Protein AF-A0A2M8PJT8-F1 (afdb_monomer)

Solvent-accessible surface area (backbone atoms only — not comparable to full-atom values): 7800 Å² total; per-residue (Å²): 73,60,46,58,19,63,78,42,94,44,72,67,53,24,50,55,41,19,53,52,41,42,57,39,48,47,92,64,74,40,77,89,64,50,76,51,51,59,23,56,61,50,94,52,99,53,49,52,83,66,50,57,56,49,77,36,68,40,54,34,85,89,43,77,42,36,51,64,76,63,52,71,67,43,43,35,55,43,101,82,77,41,80,42,68,38,83,74,83,89,86,82,90,80,94,73,68,74,44,75,50,70,58,89,56,87,97,52,76,68,47,49,28,35,80,71,37,82,74,94,78,80,83,82,131

Radius of gyration: 17.71 Å; Cα contacts (8 Å, |Δi|>4): 163; chains: 1; bounding box: 48×29×44 Å

Foldseek 3Di:
DQQQLPPDDDPVSSVVVVVVVVVCPPPPVDDQDPQQCVPRSHPDPGAHDWDFPQQFWFQFPVGTDGNVPDDQQTWGADPVRDTDGRHDDDDDDDDADWDWADDPDPPDDIGITGPRHDDDDDDDD

pLDDT: mean 88.13, std 8.88, range [58.88, 97.88]

Nearest PDB structures (foldseek):
  6own-assembly3_C  TM=8.688E-01  e=7.045E-03  Mycolicibacterium smegmatis
  6own-assembly2_B  TM=8.582E-01  e=1.724E-02  Mycolicibacterium smegmatis
  6riy-assembly1_A  TM=8.632E-01  e=2.088E-02  Mycobacterium intracellulare subsp. chimaera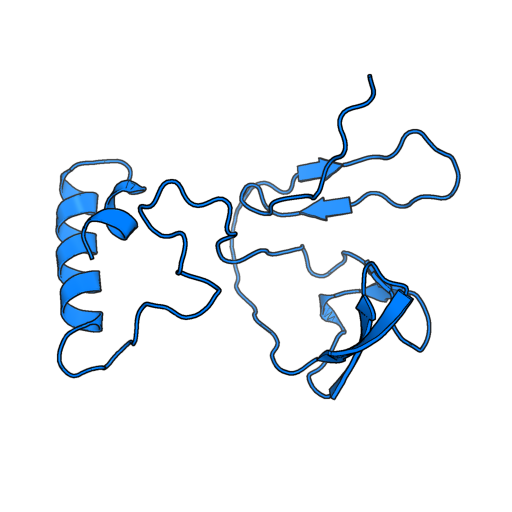
  6rix-assembly2_B  TM=8.623E-01  e=3.265E-02  Mycobacterium intracellulare subsp. chimaera
  6rix-assembly1_A  TM=8.711E-01  e=4.495E-02  Mycobacterium intracellulare subsp. chimaera

Mean predicted aligned error: 7.33 Å

Structure (mmCIF, N/CA/C/O backbone):
data_AF-A0A2M8PJT8-F1
#
_entry.id   AF-A0A2M8PJT8-F1
#
loop_
_atom_site.group_PDB
_atom_site.id
_atom_site.type_symbol
_atom_site.label_atom_id
_atom_site.label_alt_id
_atom_site.label_comp_id
_atom_site.label_asym_id
_atom_site.label_entity_id
_atom_site.label_seq_id
_atom_site.pdbx_PDB_ins_code
_atom_site.Cartn_x
_atom_site.Cartn_y
_atom_site.Cartn_z
_atom_site.occupancy
_atom_site.B_iso_or_equiv
_atom_site.auth_seq_id
_atom_site.auth_comp_id
_atom_site.auth_asym_id
_atom_site.auth_atom_id
_atom_site.pdbx_PDB_model_num
ATOM 1 N N . ALA A 1 1 ? -12.860 -10.237 15.726 1.00 83.19 1 ALA A N 1
ATOM 2 C CA . ALA A 1 1 ? -13.772 -9.108 16.009 1.00 83.19 1 ALA A CA 1
ATOM 3 C C . ALA A 1 1 ? -13.150 -8.110 16.989 1.00 83.19 1 ALA A C 1
ATOM 5 O O . ALA A 1 1 ? -12.760 -7.043 16.544 1.00 83.19 1 ALA A O 1
ATOM 6 N N . ARG A 1 2 ? -12.970 -8.464 18.274 1.00 87.81 2 ARG A N 1
ATOM 7 C CA . ARG A 1 2 ? -12.457 -7.538 19.308 1.00 87.81 2 ARG A CA 1
ATOM 8 C C . ARG A 1 2 ? -11.097 -6.906 18.978 1.00 87.81 2 ARG A C 1
ATOM 10 O O . ARG A 1 2 ? -11.000 -5.692 19.003 1.00 87.81 2 ARG A O 1
ATOM 17 N N . GLY A 1 3 ? -10.106 -7.706 18.572 1.00 85.81 3 GLY A N 1
ATOM 18 C CA . GLY A 1 3 ? -8.757 -7.198 18.277 1.00 85.81 3 GLY A CA 1
ATOM 19 C C . GLY A 1 3 ? -8.687 -6.161 17.147 1.00 85.81 3 GLY A C 1
ATOM 20 O O . GLY A 1 3 ? -7.872 -5.253 17.203 1.00 85.81 3 GLY A O 1
ATOM 21 N N . ILE A 1 4 ? -9.576 -6.235 16.147 1.00 83.50 4 ILE A N 1
ATOM 22 C CA . ILE A 1 4 ? -9.646 -5.210 15.087 1.00 83.50 4 ILE A CA 1
ATOM 23 C C . ILE A 1 4 ? -10.246 -3.913 15.638 1.00 83.50 4 ILE A C 1
ATOM 25 O O . ILE A 1 4 ? -9.791 -2.826 15.304 1.00 83.50 4 ILE A O 1
ATOM 29 N N . ALA A 1 5 ? -11.246 -4.023 16.512 1.00 90.69 5 ALA A N 1
ATOM 30 C CA . ALA A 1 5 ? -11.920 -2.869 17.089 1.00 90.69 5 ALA A CA 1
ATOM 31 C C . ALA A 1 5 ? -11.061 -2.101 18.107 1.00 90.69 5 ALA A C 1
ATOM 33 O O . ALA A 1 5 ? -11.411 -0.979 18.448 1.00 90.69 5 ALA A O 1
ATOM 34 N N . GLU A 1 6 ? -9.949 -2.657 18.600 1.00 88.50 6 GLU A N 1
ATOM 35 C CA . GLU A 1 6 ? -9.086 -2.002 19.600 1.00 88.50 6 GLU A CA 1
ATOM 36 C C . GLU A 1 6 ? -8.460 -0.688 19.115 1.00 88.50 6 GLU A C 1
ATOM 38 O O . GLU A 1 6 ? -8.199 0.194 19.938 1.00 88.50 6 GLU A O 1
ATOM 43 N N . VAL A 1 7 ? -8.289 -0.528 17.797 1.00 85.56 7 VAL A N 1
ATOM 44 C CA . VAL A 1 7 ? -7.773 0.705 17.176 1.00 85.56 7 VAL A CA 1
ATOM 45 C C . VAL A 1 7 ? -8.710 1.905 17.371 1.00 85.56 7 VAL A C 1
ATOM 47 O O . VAL A 1 7 ? -8.291 3.056 17.266 1.00 85.56 7 VAL A O 1
ATOM 50 N N . GLU A 1 8 ? -9.983 1.657 17.685 1.00 90.81 8 GLU A N 1
ATOM 51 C CA . GLU A 1 8 ? -10.987 2.702 17.826 1.00 90.81 8 GLU A CA 1
ATOM 52 C C . GLU A 1 8 ? -10.737 3.598 19.045 1.00 90.81 8 GLU A C 1
ATOM 54 O O . GLU A 1 8 ? -10.324 3.155 20.125 1.00 90.81 8 GLU A O 1
ATOM 59 N N . LYS A 1 9 ? -11.051 4.887 18.873 1.00 91.56 9 LYS A N 1
ATOM 60 C CA . LYS A 1 9 ? -10.640 5.971 19.783 1.00 91.56 9 LYS A CA 1
ATOM 61 C C . LYS A 1 9 ? -11.190 5.846 21.206 1.00 91.56 9 LYS A C 1
ATOM 63 O O . LYS A 1 9 ? -10.546 6.292 22.148 1.00 91.56 9 LYS A O 1
ATOM 68 N N . ASN A 1 10 ? -12.395 5.302 21.376 1.00 95.62 10 ASN A N 1
ATOM 69 C CA . ASN A 1 10 ? -13.070 5.236 22.675 1.00 95.62 10 ASN A CA 1
ATOM 70 C C . ASN A 1 10 ? -13.848 3.925 22.855 1.00 95.62 10 ASN A C 1
ATOM 72 O O . ASN A 1 10 ? -14.125 3.212 21.893 1.00 95.62 10 ASN A O 1
ATOM 76 N N . GLN A 1 11 ? -14.231 3.614 24.098 1.00 94.56 11 GLN A N 1
ATOM 77 C CA . GLN A 1 11 ? -14.913 2.357 24.435 1.00 94.56 11 GLN A CA 1
ATOM 78 C C . GLN A 1 11 ? -16.247 2.162 23.698 1.00 94.56 11 GLN A C 1
ATOM 80 O O . GLN A 1 11 ? -16.578 1.033 23.340 1.00 94.56 11 GLN A O 1
ATOM 85 N N . LYS A 1 12 ? -16.992 3.245 23.435 1.00 96.50 12 LYS A N 1
ATOM 86 C CA . LYS A 1 12 ? -18.257 3.180 22.692 1.00 96.50 12 LYS A CA 1
ATOM 87 C C . LYS A 1 12 ? -18.022 2.678 21.265 1.00 96.50 12 LYS A C 1
ATOM 89 O O . LYS A 1 12 ? -18.657 1.710 20.859 1.00 96.50 12 LYS A O 1
ATOM 94 N N . LEU A 1 13 ? -17.067 3.278 20.554 1.00 95.81 13 LEU A N 1
ATOM 95 C CA . LEU A 1 13 ? -16.684 2.869 19.200 1.00 95.81 13 LEU A CA 1
ATOM 96 C C . LEU A 1 13 ? -16.090 1.459 19.185 1.00 95.81 13 LEU A C 1
ATOM 98 O O . LEU A 1 13 ? -16.448 0.658 18.329 1.00 95.81 13 LEU A O 1
ATOM 102 N N . ARG A 1 14 ? -15.252 1.112 20.170 1.00 95.06 14 ARG A N 1
ATOM 103 C CA . ARG A 1 14 ? -14.704 -0.248 20.310 1.00 95.06 14 ARG A CA 1
ATOM 104 C C . ARG A 1 14 ? -15.809 -1.296 20.436 1.00 95.06 14 ARG A C 1
ATOM 106 O O . ARG A 1 14 ? -15.707 -2.361 19.828 1.00 95.06 14 ARG A O 1
ATOM 113 N N . LYS A 1 15 ? -16.864 -1.011 21.207 1.00 96.06 15 LYS A N 1
ATOM 114 C CA . LYS A 1 15 ? -18.025 -1.901 21.349 1.00 96.06 15 LYS A CA 1
ATOM 115 C C . LYS A 1 15 ? -18.816 -1.995 20.042 1.00 96.06 15 LYS A C 1
ATOM 117 O O . LYS A 1 15 ? -19.013 -3.101 19.547 1.00 96.06 15 LYS A O 1
ATOM 122 N N . GLU A 1 16 ? -19.183 -0.854 19.463 1.00 96.81 16 GLU A N 1
ATOM 123 C CA . GLU A 1 16 ? -19.929 -0.768 18.200 1.00 96.81 16 GLU A CA 1
ATOM 124 C C . GLU A 1 16 ? -19.229 -1.535 17.069 1.00 96.81 16 GLU A C 1
ATOM 126 O O . GLU A 1 16 ? -19.821 -2.397 16.417 1.00 96.81 16 GLU A O 1
ATOM 131 N N . TRP A 1 17 ? -17.938 -1.281 16.865 1.00 95.56 17 TRP A N 1
ATOM 132 C CA . TRP A 1 17 ? -17.169 -1.949 15.823 1.00 95.56 17 TRP A CA 1
ATOM 133 C C . TRP A 1 17 ? -16.898 -3.415 16.142 1.00 95.56 17 TRP A C 1
ATOM 135 O O . TRP A 1 17 ? -16.909 -4.236 15.228 1.00 95.56 17 TRP A O 1
ATOM 145 N N . SER A 1 18 ? -16.737 -3.796 17.414 1.00 94.62 18 SER A N 1
ATOM 146 C CA . SER A 1 18 ? -16.650 -5.216 17.787 1.00 94.62 18 SER A CA 1
ATOM 147 C C . SER A 1 18 ? -17.906 -5.988 17.385 1.00 94.62 18 SER A C 1
ATOM 149 O O . SER A 1 18 ? -17.783 -7.099 16.869 1.00 94.62 18 SER A O 1
ATOM 151 N N . GLU A 1 19 ? -19.092 -5.416 17.601 1.00 96.12 19 GLU A N 1
ATOM 152 C CA . GLU A 1 19 ? -20.378 -6.014 17.223 1.00 96.12 19 GLU A CA 1
ATOM 153 C C . GLU A 1 19 ? -20.519 -6.106 15.699 1.00 96.12 19 GLU A C 1
ATOM 155 O O . GLU A 1 19 ? -20.833 -7.174 15.175 1.00 96.12 19 GLU A O 1
ATOM 160 N N . ARG A 1 20 ? -20.174 -5.043 14.962 1.00 95.00 20 ARG A N 1
ATOM 161 C CA . ARG A 1 20 ? -20.182 -5.057 13.487 1.00 95.00 20 ARG A CA 1
ATOM 162 C C . ARG A 1 20 ? -19.199 -6.059 12.894 1.00 95.00 20 ARG A C 1
ATOM 164 O O . ARG A 1 20 ? -19.549 -6.802 11.981 1.00 95.00 20 ARG A O 1
ATOM 171 N N . PHE A 1 21 ? -17.976 -6.117 13.420 1.00 91.19 21 PHE A N 1
ATOM 172 C CA . PHE A 1 21 ? -17.010 -7.118 12.986 1.00 91.19 21 PHE A CA 1
ATOM 173 C C . PHE A 1 21 ? -17.485 -8.522 13.336 1.00 91.19 21 PHE A C 1
ATOM 175 O O . PHE A 1 21 ? -17.275 -9.417 12.536 1.00 91.19 21 PHE A O 1
ATOM 182 N N . ARG A 1 22 ? -18.128 -8.740 14.491 1.00 91.75 22 ARG A N 1
ATOM 183 C CA . ARG A 1 22 ? -18.724 -10.041 14.835 1.00 91.75 22 ARG A CA 1
ATOM 184 C C . ARG A 1 22 ? -19.770 -10.444 13.795 1.00 91.75 22 ARG A C 1
ATOM 186 O O . ARG A 1 22 ? -19.654 -11.539 13.263 1.00 91.75 22 ARG A O 1
ATOM 193 N N . TRP A 1 23 ? -20.680 -9.533 13.455 1.00 93.94 23 TRP A N 1
ATOM 194 C CA . TRP A 1 23 ? -21.718 -9.750 12.447 1.00 93.94 23 TRP A CA 1
ATOM 195 C C . TRP A 1 23 ? -21.148 -10.092 11.060 1.00 93.94 23 TRP A C 1
ATOM 197 O O . TRP A 1 23 ? -21.685 -10.958 10.373 1.00 93.94 23 TRP A O 1
ATOM 207 N N . LEU A 1 24 ? -20.031 -9.466 10.664 1.00 90.69 24 LEU A N 1
ATOM 208 C CA . LEU A 1 24 ? -19.316 -9.804 9.424 1.00 90.69 24 LEU A CA 1
ATOM 209 C C . LEU A 1 24 ? -18.741 -11.229 9.431 1.00 90.69 24 LEU A C 1
ATOM 211 O O . LEU A 1 24 ? -18.611 -11.835 8.374 1.00 90.69 24 LEU A O 1
ATOM 215 N N . LEU A 1 25 ? -18.364 -11.759 10.596 1.00 88.25 25 LEU A N 1
ATOM 216 C CA . LEU A 1 25 ? -17.856 -13.131 10.718 1.00 88.25 25 LEU A CA 1
ATOM 217 C C . LEU A 1 25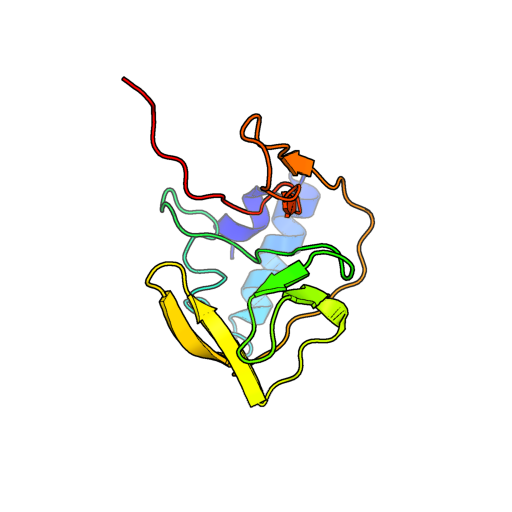 ? -18.974 -14.172 10.721 1.00 88.25 25 LEU A C 1
ATOM 219 O O . LEU A 1 25 ? -18.732 -15.331 10.386 1.00 88.25 25 LEU A O 1
ATOM 223 N N . ASP A 1 26 ? -20.178 -13.770 11.119 1.00 91.19 26 ASP A N 1
ATOM 224 C CA . ASP A 1 26 ? -21.326 -14.661 11.170 1.00 91.19 26 ASP A CA 1
ATOM 225 C C . ASP A 1 26 ? -21.759 -15.044 9.745 1.00 91.19 26 ASP A C 1
ATOM 227 O O . ASP A 1 26 ? -21.732 -14.229 8.818 1.00 91.19 26 ASP A O 1
ATOM 231 N N . ASP A 1 27 ? -22.158 -16.301 9.557 1.00 89.44 27 ASP A N 1
ATOM 232 C CA . ASP A 1 27 ? -22.531 -16.899 8.263 1.00 89.44 27 ASP A CA 1
ATOM 233 C C . ASP A 1 27 ? -21.460 -16.788 7.165 1.00 89.44 27 ASP A C 1
ATOM 235 O O . ASP A 1 27 ? -21.782 -16.767 5.979 1.00 89.44 27 ASP A O 1
ATOM 239 N N . PHE A 1 28 ? -20.179 -16.690 7.541 1.00 83.44 28 PHE A N 1
ATOM 240 C CA . PHE A 1 28 ? -19.056 -16.583 6.600 1.00 83.44 28 PHE A CA 1
ATOM 241 C C . PHE A 1 28 ? -19.179 -15.421 5.596 1.00 83.44 28 PHE A C 1
ATOM 243 O O . PHE A 1 28 ? -18.571 -15.464 4.526 1.00 83.44 28 PHE A O 1
ATOM 250 N N . LYS A 1 29 ? -19.902 -14.343 5.946 1.00 83.19 29 LYS A N 1
ATOM 251 C CA . LYS A 1 29 ? -19.990 -13.120 5.116 1.00 83.19 29 LYS A CA 1
ATOM 252 C C . LYS A 1 29 ? -18.606 -12.519 4.853 1.00 83.19 29 LYS A C 1
ATOM 254 O O . LYS A 1 29 ? -18.381 -11.865 3.838 1.00 83.19 29 LYS A O 1
ATOM 259 N N . PHE A 1 30 ? -17.676 -12.760 5.772 1.00 81.94 30 PHE A N 1
ATOM 260 C CA . PHE A 1 30 ? -16.274 -12.418 5.658 1.00 81.94 30 PHE A CA 1
ATOM 261 C C . PHE A 1 30 ? -15.401 -13.490 6.321 1.00 81.94 30 PHE A C 1
ATOM 263 O O . PHE A 1 30 ? -15.657 -13.894 7.455 1.00 81.94 30 PHE A O 1
ATOM 270 N N . VAL A 1 31 ? -14.329 -13.914 5.643 1.00 79.44 31 VAL A N 1
ATOM 271 C CA . VAL A 1 31 ? -13.344 -14.855 6.198 1.00 79.44 31 VAL A CA 1
ATOM 272 C C . VAL A 1 31 ? -12.100 -14.082 6.656 1.00 79.44 31 VAL A C 1
ATOM 274 O O . VAL A 1 31 ? -11.290 -13.655 5.825 1.00 79.44 31 VAL A O 1
ATOM 277 N N . PRO A 1 32 ? -11.911 -13.884 7.972 1.00 69.69 32 PRO A N 1
ATOM 278 C CA . PRO A 1 32 ? -10.723 -13.247 8.510 1.00 69.69 32 PRO A CA 1
ATOM 279 C C . PRO A 1 32 ? -9.560 -14.237 8.398 1.00 69.69 32 PRO A C 1
ATOM 281 O O . PRO A 1 32 ? -9.685 -15.399 8.771 1.00 69.69 32 PRO A O 1
ATOM 284 N N . GLY A 1 33 ? -8.421 -13.795 7.867 1.00 64.12 33 GLY A N 1
ATOM 285 C CA . GLY A 1 33 ? -7.250 -14.666 7.695 1.00 64.12 33 GLY A CA 1
ATOM 286 C C . GLY A 1 33 ? -6.508 -14.478 6.377 1.00 64.12 33 GLY A C 1
ATOM 287 O O . GLY A 1 33 ? -5.376 -14.938 6.246 1.00 64.12 33 GLY A O 1
ATOM 288 N N . GLY A 1 34 ? -7.086 -13.745 5.422 1.00 69.81 34 GLY A N 1
ATOM 289 C CA . GLY A 1 34 ? -6.332 -13.249 4.274 1.00 69.81 34 GLY A CA 1
ATOM 290 C C . GLY A 1 34 ? -5.165 -12.361 4.720 1.00 69.81 34 GLY A C 1
ATOM 291 O O . GLY A 1 34 ? -5.273 -11.662 5.730 1.00 69.81 34 GLY A O 1
ATOM 292 N N . ARG A 1 35 ? -4.075 -12.352 3.933 1.00 68.25 35 ARG A N 1
ATOM 293 C CA . ARG A 1 35 ? -2.808 -11.639 4.222 1.00 68.25 35 ARG A CA 1
ATOM 294 C C . ARG A 1 35 ? -2.972 -10.200 4.724 1.00 68.25 35 ARG A C 1
ATOM 296 O O . ARG A 1 35 ? -2.113 -9.713 5.445 1.00 68.25 35 ARG A O 1
ATOM 303 N N . ILE A 1 36 ? -4.054 -9.542 4.321 1.00 70.25 36 ILE A N 1
ATOM 304 C CA . ILE A 1 36 ? -4.363 -8.142 4.617 1.00 70.25 36 ILE A CA 1
ATOM 305 C C . ILE A 1 36 ? -4.770 -7.926 6.083 1.00 70.25 36 ILE A C 1
ATOM 307 O O . ILE A 1 36 ? -4.439 -6.897 6.660 1.00 70.25 36 ILE A O 1
ATOM 311 N N . LEU A 1 37 ? -5.486 -8.871 6.703 1.00 72.62 37 LEU A N 1
ATOM 312 C CA . LEU A 1 37 ? -5.971 -8.738 8.087 1.00 72.62 37 LEU A CA 1
ATOM 313 C C . LEU A 1 37 ? -5.311 -9.723 9.053 1.00 72.62 37 LEU A C 1
ATOM 315 O O . LEU A 1 37 ? -5.671 -9.751 10.225 1.00 72.62 37 LEU A O 1
ATOM 319 N N . THR A 1 38 ? -4.342 -10.522 8.600 1.00 74.44 38 THR A N 1
ATOM 320 C CA . THR A 1 38 ? -3.669 -11.520 9.447 1.00 74.44 38 THR A CA 1
ATOM 321 C C . THR A 1 38 ? -3.021 -10.896 10.688 1.00 74.44 38 THR A C 1
ATOM 323 O O . THR A 1 38 ? -2.988 -11.534 11.735 1.00 74.44 38 THR A O 1
ATOM 326 N N . ALA A 1 39 ? -2.548 -9.647 10.601 1.00 74.56 39 ALA A N 1
ATOM 327 C CA . ALA A 1 39 ? -1.988 -8.934 11.751 1.00 74.56 39 ALA A CA 1
ATOM 328 C C . ALA A 1 39 ? -3.038 -8.301 12.686 1.00 74.56 39 ALA A C 1
ATOM 330 O O . ALA A 1 39 ? -2.656 -7.819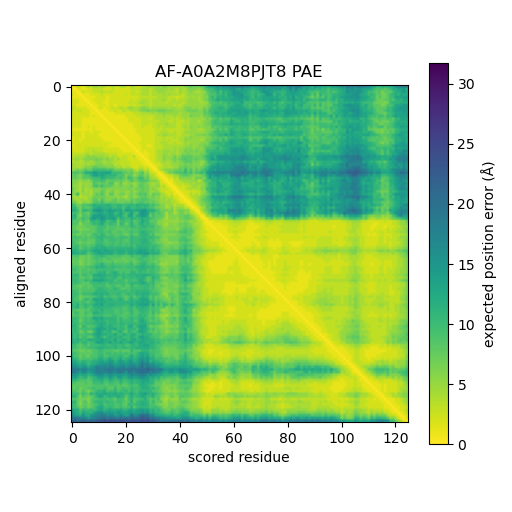 13.750 1.00 74.56 39 ALA A O 1
ATOM 331 N N . ALA A 1 40 ? -4.329 -8.291 12.331 1.00 77.12 40 ALA A N 1
ATOM 332 C CA . ALA A 1 40 ? -5.329 -7.425 12.959 1.00 77.12 40 ALA A CA 1
ATOM 333 C C . ALA A 1 40 ? -5.623 -7.804 14.410 1.00 77.12 40 ALA A C 1
ATOM 335 O O . ALA A 1 40 ? -6.244 -8.829 14.685 1.00 77.12 40 ALA A O 1
ATOM 336 N N . GLY A 1 41 ? -5.165 -6.953 15.333 1.00 72.69 41 GLY A N 1
ATOM 337 C CA . GLY A 1 41 ? -5.224 -7.210 16.773 1.00 72.69 41 GLY A CA 1
ATOM 338 C C . GLY A 1 41 ? -4.206 -8.246 17.257 1.00 72.69 41 GLY A C 1
ATOM 339 O O . GLY A 1 41 ? -4.473 -8.958 18.221 1.00 72.69 41 GLY A O 1
ATOM 340 N N . THR A 1 42 ? -3.068 -8.391 16.570 1.00 75.88 42 THR A N 1
ATOM 341 C CA . THR A 1 42 ? -1.985 -9.312 16.949 1.00 75.88 42 THR A CA 1
ATOM 342 C C . THR A 1 42 ? -0.630 -8.601 16.969 1.00 75.88 42 THR A C 1
ATOM 344 O O . THR A 1 42 ? -0.441 -7.593 16.295 1.00 75.88 42 THR A O 1
ATOM 347 N N . ASN A 1 43 ? 0.352 -9.189 17.657 1.00 75.62 43 ASN A N 1
ATOM 348 C CA . ASN A 1 43 ? 1.737 -8.698 17.681 1.00 75.62 43 ASN A CA 1
ATOM 349 C C . ASN A 1 43 ? 2.575 -9.167 16.470 1.00 75.62 43 ASN A C 1
ATOM 351 O O . ASN A 1 43 ? 3.803 -9.102 16.499 1.00 75.62 43 ASN A O 1
ATOM 355 N N . GLN A 1 44 ? 1.946 -9.692 15.412 1.00 74.12 44 GLN A N 1
ATOM 356 C CA . GLN A 1 44 ? 2.663 -10.174 14.230 1.00 74.12 44 GLN A CA 1
ATOM 357 C C . GLN A 1 44 ? 3.194 -9.010 13.383 1.00 74.12 44 GLN A C 1
ATOM 359 O O . GLN A 1 44 ? 2.507 -8.014 13.151 1.00 74.12 44 GLN A O 1
ATOM 364 N N . SER A 1 45 ? 4.396 -9.167 12.821 1.00 67.81 45 SER A N 1
ATOM 365 C CA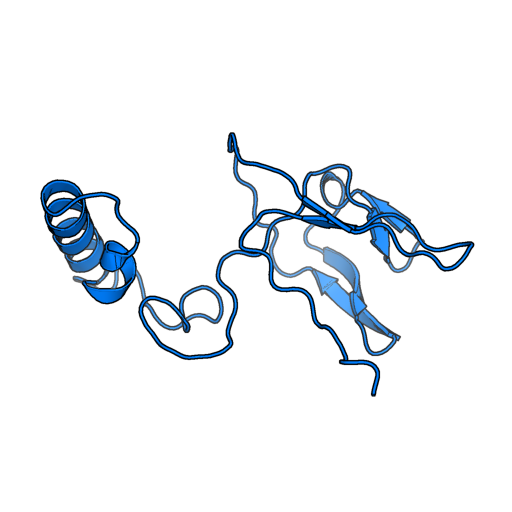 . SER A 1 45 ? 4.989 -8.177 11.911 1.00 67.81 45 SER A CA 1
ATOM 366 C C . SER A 1 45 ? 4.453 -8.311 10.477 1.00 67.81 45 SER A C 1
ATOM 368 O O . SER A 1 45 ? 5.201 -8.487 9.519 1.00 67.81 45 SER A O 1
ATOM 370 N N . LEU A 1 46 ? 3.129 -8.245 10.323 1.00 69.12 46 LEU A N 1
ATOM 371 C CA . LEU A 1 46 ? 2.447 -8.217 9.024 1.00 69.12 46 LEU A CA 1
ATOM 372 C C . LEU A 1 46 ? 1.762 -6.863 8.821 1.00 69.12 46 LEU A C 1
ATOM 374 O O . LEU A 1 46 ? 1.502 -6.138 9.782 1.00 69.12 46 LEU A O 1
ATOM 378 N N . THR A 1 47 ? 1.558 -6.471 7.570 1.00 58.88 47 THR A N 1
ATOM 379 C CA . THR A 1 47 ? 0.948 -5.186 7.212 1.00 58.88 47 THR A CA 1
ATOM 380 C C . THR A 1 47 ? -0.563 -5.288 7.110 1.00 58.88 47 THR A C 1
ATOM 382 O O . THR A 1 47 ? -1.075 -6.304 6.644 1.00 58.88 47 THR A O 1
ATOM 385 N N . TYR A 1 48 ? -1.248 -4.197 7.449 1.00 67.94 48 TYR A N 1
ATOM 386 C CA . TYR A 1 48 ? -2.626 -3.962 7.023 1.00 67.94 48 TYR A CA 1
ATOM 387 C C . TYR A 1 48 ? -2.678 -3.561 5.543 1.00 67.94 48 TYR A C 1
ATOM 389 O O . TYR A 1 48 ? -1.745 -3.829 4.780 1.00 67.94 48 TYR A O 1
ATOM 397 N N . TYR A 1 49 ? -3.771 -2.930 5.116 1.00 70.38 49 TYR A N 1
ATOM 398 C CA . TYR A 1 49 ? -3.832 -2.272 3.816 1.00 70.38 49 TYR A CA 1
ATOM 399 C C . TYR A 1 49 ? -2.675 -1.268 3.673 1.00 70.38 49 TYR A C 1
ATOM 401 O O . TYR A 1 49 ? -2.679 -0.210 4.297 1.00 70.38 49 TYR A O 1
ATOM 409 N N . ASN A 1 50 ? -1.687 -1.607 2.843 1.00 80.31 50 ASN A N 1
ATOM 410 C CA . ASN A 1 50 ? -0.609 -0.702 2.457 1.00 80.31 50 ASN A CA 1
ATOM 411 C C . ASN A 1 50 ? -1.079 0.115 1.259 1.00 80.31 50 ASN A C 1
ATOM 413 O O . ASN A 1 50 ? -1.351 -0.453 0.199 1.00 80.31 50 ASN A O 1
ATOM 417 N N . CYS A 1 51 ? -1.154 1.433 1.409 1.00 89.00 51 CYS A N 1
ATOM 418 C CA . CYS A 1 51 ? -1.574 2.322 0.335 1.00 89.00 51 CYS A CA 1
ATOM 419 C C . CYS A 1 51 ? -0.456 3.307 -0.030 1.00 89.00 51 CYS A C 1
ATOM 421 O O . CYS A 1 51 ? 0.427 3.612 0.776 1.00 89.00 51 CYS A O 1
ATOM 423 N N . MET A 1 52 ? -0.498 3.776 -1.270 1.00 93.75 52 MET A N 1
ATOM 424 C CA . MET A 1 52 ? 0.320 4.859 -1.813 1.00 93.75 52 MET A CA 1
ATOM 425 C C . MET A 1 52 ? -0.635 5.861 -2.474 1.00 93.75 52 MET A C 1
ATOM 427 O O . MET A 1 52 ? -1.711 5.441 -2.915 1.00 93.75 52 MET A O 1
ATOM 431 N N . PRO A 1 53 ? -0.296 7.158 -2.530 1.00 94.88 53 PRO A N 1
ATOM 432 C CA . PRO A 1 53 ? -1.098 8.106 -3.287 1.00 94.88 53 PRO A CA 1
ATOM 433 C C . PRO A 1 53 ? -0.968 7.813 -4.798 1.00 94.88 53 PRO A C 1
ATOM 435 O O . PRO A 1 53 ? 0.019 7.197 -5.214 1.00 94.88 53 PRO A O 1
ATOM 438 N N . PRO A 1 54 ? -1.962 8.183 -5.623 1.00 95.50 54 PRO A N 1
ATOM 439 C CA . PRO A 1 54 ? -2.056 7.742 -7.020 1.00 95.50 54 PRO A CA 1
ATOM 440 C C . PRO A 1 54 ? -0.857 8.150 -7.888 1.00 95.50 54 PRO A C 1
ATOM 442 O O . PRO A 1 54 ? -0.493 7.418 -8.806 1.00 95.50 54 PRO A O 1
ATOM 445 N N . GLU A 1 55 ? -0.213 9.272 -7.574 1.00 94.69 55 GLU A N 1
ATOM 446 C CA . GLU A 1 55 ? 0.966 9.793 -8.265 1.00 94.69 55 GLU A CA 1
ATOM 447 C C . GLU A 1 55 ? 2.270 9.059 -7.923 1.00 94.69 55 GLU A C 1
ATOM 449 O O . GLU A 1 55 ? 3.292 9.300 -8.561 1.00 94.69 55 GLU A O 1
ATOM 454 N N . GLN A 1 56 ? 2.277 8.190 -6.906 1.00 95.88 56 GLN A N 1
ATOM 455 C CA . GLN A 1 56 ? 3.480 7.450 -6.540 1.00 95.88 56 GLN A CA 1
ATOM 456 C C . GLN A 1 56 ? 3.865 6.480 -7.655 1.00 95.88 56 GLN A C 1
ATOM 458 O O . GLN A 1 56 ? 3.092 5.598 -8.021 1.00 95.88 56 GLN A O 1
ATOM 463 N N . GLU A 1 57 ? 5.090 6.602 -8.150 1.00 94.69 57 GLU A N 1
ATOM 464 C CA . GLU A 1 57 ? 5.589 5.746 -9.219 1.00 94.69 57 GLU A CA 1
ATOM 465 C C . GLU A 1 57 ? 5.951 4.347 -8.717 1.00 94.69 57 GLU A C 1
ATOM 467 O O . GLU A 1 57 ? 6.491 4.162 -7.619 1.00 94.69 57 GLU A O 1
ATOM 472 N N . VAL A 1 58 ? 5.666 3.358 -9.564 1.00 94.62 58 VAL A N 1
ATOM 473 C CA . VAL A 1 58 ? 6.018 1.950 -9.397 1.00 94.62 58 VAL A CA 1
ATOM 474 C C . VAL A 1 58 ? 6.756 1.490 -10.649 1.00 94.62 58 VAL A C 1
ATOM 476 O O . VAL A 1 58 ? 6.394 1.842 -11.772 1.00 94.62 58 VAL A O 1
ATOM 479 N N . LEU A 1 59 ? 7.799 0.683 -10.460 1.00 95.50 59 LEU A N 1
ATOM 480 C CA . LEU A 1 59 ? 8.557 0.113 -11.565 1.00 95.50 59 LEU A CA 1
ATOM 481 C C . LEU A 1 59 ? 7.768 -1.024 -12.237 1.00 95.50 59 LEU A C 1
ATOM 483 O O . LEU A 1 59 ? 7.446 -2.038 -11.608 1.00 95.50 59 LEU A O 1
ATOM 487 N N . THR A 1 60 ? 7.492 -0.863 -13.528 1.00 96.44 60 THR A N 1
ATOM 488 C CA . THR A 1 60 ? 6.790 -1.826 -14.388 1.00 96.44 60 THR A CA 1
ATOM 489 C C . THR A 1 60 ? 7.733 -2.456 -15.416 1.00 96.44 60 THR A C 1
ATOM 491 O O . THR A 1 60 ? 8.910 -2.102 -15.492 1.00 96.44 60 THR A O 1
ATOM 494 N N . ALA A 1 61 ? 7.222 -3.387 -16.225 1.00 95.06 61 ALA A N 1
ATOM 495 C CA . ALA A 1 61 ? 7.949 -3.929 -17.376 1.00 95.06 61 ALA A CA 1
ATOM 496 C C . ALA A 1 61 ? 8.338 -2.860 -18.421 1.00 95.06 61 ALA A C 1
ATOM 498 O O . ALA A 1 61 ? 9.300 -3.055 -19.156 1.00 95.06 61 ALA A O 1
ATOM 499 N N . GLU A 1 62 ? 7.610 -1.743 -18.471 1.00 94.00 62 GLU A N 1
ATOM 500 C CA . GLU A 1 62 ? 7.761 -0.665 -19.460 1.00 94.00 62 GLU A CA 1
ATOM 501 C C . GLU A 1 62 ? 8.500 0.559 -18.889 1.00 94.00 62 GLU A C 1
ATOM 503 O O . GLU A 1 62 ? 8.687 1.555 -19.582 1.00 94.00 62 GLU A O 1
ATOM 508 N N . GLY A 1 63 ? 8.926 0.497 -17.623 1.00 94.25 63 GLY A N 1
ATOM 509 C CA . GLY A 1 63 ? 9.508 1.622 -16.890 1.00 94.25 63 GLY A CA 1
ATOM 510 C C . GLY A 1 63 ? 8.638 2.082 -15.722 1.00 94.25 63 GLY A C 1
ATOM 511 O O . GLY A 1 63 ? 7.759 1.352 -15.256 1.00 94.25 63 GLY A O 1
ATOM 512 N N . TYR A 1 64 ? 8.915 3.273 -15.199 1.00 94.44 64 TYR A N 1
ATOM 513 C CA . TYR A 1 64 ? 8.146 3.841 -14.092 1.00 94.44 64 TYR A CA 1
ATOM 514 C C . TYR A 1 64 ? 6.793 4.353 -14.577 1.00 94.44 64 TYR A C 1
ATOM 516 O O . TYR A 1 64 ? 6.706 5.046 -15.588 1.00 94.44 64 TYR A O 1
ATOM 524 N N . ARG A 1 65 ? 5.735 3.986 -13.854 1.00 96.12 65 ARG A N 1
ATOM 525 C CA . ARG A 1 65 ? 4.369 4.467 -14.085 1.00 96.12 65 ARG A CA 1
ATOM 526 C C . ARG A 1 65 ? 3.722 4.817 -12.742 1.00 96.12 65 ARG A C 1
ATOM 528 O O . ARG A 1 65 ? 4.003 4.123 -11.758 1.00 96.12 65 ARG A O 1
ATOM 535 N N . PRO A 1 66 ? 2.855 5.840 -12.673 1.00 96.56 66 PRO A N 1
ATOM 536 C CA . PRO A 1 66 ? 2.065 6.116 -11.477 1.00 96.56 66 PRO A CA 1
ATOM 537 C C . PRO A 1 66 ? 1.235 4.897 -11.069 1.00 96.56 66 PRO A C 1
ATOM 539 O O . PRO A 1 66 ? 0.644 4.226 -11.916 1.00 96.56 66 PRO A O 1
ATOM 542 N N . ILE A 1 67 ? 1.151 4.609 -9.769 1.00 95.81 67 ILE A N 1
ATOM 543 C CA . ILE A 1 67 ? 0.383 3.470 -9.254 1.00 95.81 67 ILE A CA 1
ATOM 544 C C . ILE A 1 67 ? -1.110 3.587 -9.590 1.00 95.81 67 ILE A C 1
ATOM 546 O O . ILE A 1 67 ? -1.772 2.570 -9.799 1.00 95.81 67 ILE A O 1
ATOM 550 N N . GLY A 1 68 ? -1.629 4.816 -9.693 1.00 95.94 68 GLY A N 1
ATOM 551 C CA . GLY A 1 68 ? -3.001 5.099 -10.122 1.00 95.94 68 GLY A CA 1
ATOM 552 C C . GLY A 1 68 ? -3.308 4.668 -11.561 1.00 95.94 68 GLY A C 1
ATOM 553 O O . GLY A 1 68 ? -4.470 4.409 -11.880 1.00 95.94 68 GLY A O 1
ATOM 554 N N . ASP A 1 69 ? -2.279 4.493 -12.392 1.00 96.56 69 ASP A N 1
ATOM 555 C CA . ASP A 1 69 ? -2.401 4.096 -13.799 1.00 96.56 69 ASP A CA 1
ATOM 556 C C . ASP A 1 69 ? -2.119 2.602 -14.017 1.00 96.56 69 ASP A C 1
ATOM 558 O O . ASP A 1 69 ? -2.102 2.129 -15.156 1.00 96.56 69 ASP A O 1
ATOM 562 N N . ILE A 1 70 ? -1.862 1.838 -12.951 1.00 96.75 70 ILE A N 1
ATOM 563 C CA . ILE A 1 70 ? -1.622 0.393 -13.029 1.00 96.75 70 ILE A CA 1
ATOM 564 C C . ILE A 1 70 ? -2.952 -0.348 -13.079 1.00 96.75 70 ILE A C 1
ATOM 566 O O . ILE A 1 70 ? -3.853 -0.086 -12.284 1.00 96.75 70 ILE A O 1
ATOM 570 N N . HIS A 1 71 ? -3.068 -1.327 -13.969 1.00 96.19 71 HIS A N 1
ATOM 571 C CA . HIS A 1 71 ? -4.278 -2.122 -14.148 1.00 96.19 71 HIS A CA 1
ATOM 572 C C . HIS A 1 71 ? -4.046 -3.597 -13.800 1.00 96.19 71 HIS A C 1
ATOM 574 O O . HIS A 1 71 ? -2.925 -4.110 -13.818 1.00 96.19 71 HIS A O 1
ATOM 580 N N . VAL A 1 72 ? -5.129 -4.310 -13.467 1.00 97.00 72 VAL A N 1
ATOM 581 C CA . VAL A 1 72 ? -5.080 -5.774 -13.326 1.00 97.00 72 VAL A CA 1
ATOM 582 C C . VAL A 1 72 ? -4.657 -6.364 -14.666 1.00 97.00 72 VAL A C 1
ATOM 584 O O . VAL A 1 72 ? -5.297 -6.121 -15.683 1.00 97.00 72 VAL A O 1
ATOM 587 N N . GLY A 1 73 ? -3.585 -7.150 -14.660 1.00 96.56 73 GLY A N 1
ATOM 588 C CA . GLY A 1 73 ? -2.961 -7.640 -15.887 1.00 96.56 73 GLY A CA 1
ATOM 589 C C . GLY A 1 73 ? -1.558 -7.102 -16.133 1.00 96.56 73 GLY A C 1
ATOM 590 O O . GLY A 1 73 ? -0.748 -7.842 -16.692 1.00 96.56 73 GLY A O 1
ATOM 591 N N . ASP A 1 74 ? -1.258 -5.895 -15.651 1.00 97.56 74 ASP A N 1
ATOM 592 C CA . ASP A 1 74 ? 0.054 -5.267 -15.809 1.00 97.56 74 ASP A CA 1
ATOM 593 C C . ASP A 1 74 ? 1.143 -6.055 -15.066 1.00 97.56 74 ASP A C 1
ATOM 595 O O . ASP A 1 74 ? 0.876 -6.795 -14.111 1.00 97.56 74 ASP A O 1
ATOM 599 N N . TYR A 1 75 ? 2.397 -5.889 -15.491 1.00 97.88 75 TYR A N 1
ATOM 600 C CA . TYR A 1 75 ? 3.553 -6.516 -14.855 1.00 97.88 75 TYR A CA 1
ATOM 601 C C . TYR A 1 75 ? 4.390 -5.485 -14.099 1.00 97.88 75 TYR A C 1
ATOM 603 O O . TYR A 1 75 ? 4.894 -4.526 -14.681 1.00 97.88 75 TYR A O 1
ATOM 611 N N . VAL A 1 76 ? 4.590 -5.732 -12.804 1.00 97.12 76 VAL A N 1
ATOM 612 C CA . VAL A 1 76 ? 5.406 -4.902 -11.906 1.00 97.12 76 VAL A CA 1
ATOM 613 C C . VAL A 1 76 ? 6.660 -5.641 -11.452 1.00 97.12 76 VAL A C 1
ATOM 615 O O . VAL A 1 76 ? 6.675 -6.874 -11.352 1.00 97.12 76 VAL A O 1
ATOM 618 N N . VAL A 1 77 ? 7.723 -4.892 -11.167 1.00 96.50 77 VAL A N 1
ATOM 619 C CA . VAL A 1 77 ? 9.005 -5.435 -10.709 1.00 96.50 77 VAL A CA 1
ATOM 620 C C . VAL A 1 77 ? 8.994 -5.598 -9.189 1.00 96.50 77 VAL A C 1
ATOM 622 O O . VAL A 1 77 ? 8.671 -4.679 -8.441 1.00 96.50 77 VAL A O 1
ATOM 625 N N . THR A 1 78 ? 9.364 -6.781 -8.697 1.00 93.19 78 THR A N 1
ATOM 626 C CA . THR A 1 78 ? 9.516 -7.017 -7.255 1.00 93.19 78 THR A CA 1
ATOM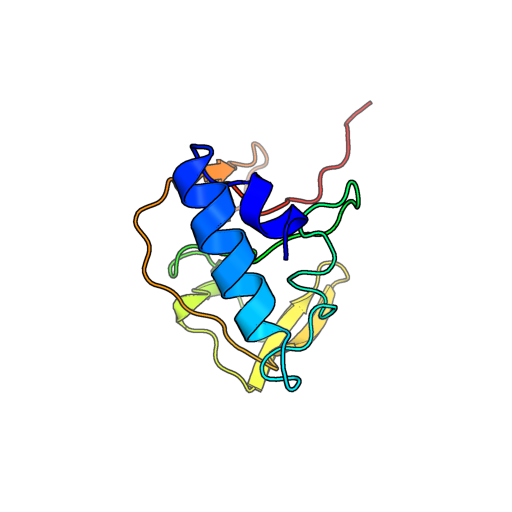 627 C C . THR A 1 78 ? 10.892 -6.596 -6.737 1.00 93.19 78 THR A C 1
ATOM 629 O O . THR A 1 78 ? 11.855 -6.522 -7.491 1.00 93.19 78 THR A O 1
ATOM 632 N N . HIS A 1 79 ? 11.040 -6.487 -5.413 1.00 88.06 79 HIS A N 1
ATOM 633 C CA . HIS A 1 79 ? 12.330 -6.271 -4.731 1.00 88.06 79 HIS A CA 1
ATOM 634 C C . HIS A 1 79 ? 13.434 -7.304 -5.055 1.00 88.06 79 HIS A C 1
ATOM 636 O O . HIS A 1 79 ? 14.588 -7.088 -4.708 1.00 88.06 79 HIS A O 1
ATOM 642 N N . ARG A 1 80 ? 13.099 -8.444 -5.684 1.00 93.69 80 ARG A N 1
ATOM 643 C CA . ARG A 1 80 ? 14.074 -9.444 -6.172 1.00 93.69 80 ARG A CA 1
ATOM 644 C C . ARG A 1 80 ? 14.319 -9.343 -7.680 1.00 93.69 80 ARG A C 1
ATOM 646 O O . ARG A 1 80 ? 14.734 -10.327 -8.280 1.00 93.69 80 ARG A O 1
ATOM 653 N N . ASN A 1 81 ? 13.977 -8.209 -8.285 1.00 93.56 81 ASN A N 1
ATOM 654 C CA . ASN A 1 81 ? 14.097 -7.938 -9.713 1.00 93.56 81 ASN A CA 1
ATOM 655 C C . ASN A 1 81 ? 13.372 -8.966 -10.608 1.00 93.56 81 ASN A C 1
ATOM 657 O O . ASN A 1 81 ? 13.916 -9.463 -11.588 1.00 93.56 81 ASN A O 1
ATOM 661 N N . ARG A 1 82 ? 12.142 -9.347 -10.233 1.00 97.44 82 ARG A N 1
ATOM 662 C CA . ARG A 1 82 ? 11.299 -10.275 -11.011 1.00 97.44 82 ARG A CA 1
ATOM 663 C C . ARG A 1 82 ? 10.017 -9.583 -11.435 1.00 97.44 82 ARG A C 1
ATOM 665 O O . ARG A 1 82 ? 9.406 -8.918 -10.604 1.00 97.44 82 ARG A O 1
ATOM 672 N N . LEU A 1 83 ? 9.563 -9.828 -12.659 1.00 97.56 83 LEU A N 1
ATOM 673 C CA . LEU A 1 83 ? 8.247 -9.383 -13.108 1.00 97.56 83 LEU A CA 1
ATOM 674 C C . LEU A 1 83 ? 7.143 -10.252 -12.499 1.00 97.56 83 LEU A C 1
ATOM 676 O O . LEU A 1 83 ? 7.237 -11.484 -12.458 1.00 97.56 83 LEU A O 1
ATOM 680 N N . ARG A 1 84 ? 6.084 -9.610 -12.007 1.00 97.75 84 ARG A N 1
ATOM 681 C CA . ARG A 1 84 ? 4.884 -10.268 -11.488 1.00 97.75 84 ARG A CA 1
ATOM 682 C C . ARG A 1 84 ? 3.637 -9.564 -11.995 1.00 97.75 84 ARG A C 1
ATOM 684 O O . ARG A 1 84 ? 3.568 -8.342 -11.980 1.00 97.75 84 ARG A O 1
ATOM 691 N N . LYS A 1 85 ? 2.658 -10.374 -12.396 1.00 97.50 85 LYS A N 1
ATOM 692 C CA . LYS A 1 85 ? 1.349 -9.910 -12.844 1.00 97.50 85 LYS A CA 1
ATOM 693 C C . LYS A 1 85 ? 0.558 -9.335 -11.669 1.00 97.50 85 LYS A C 1
ATOM 695 O O . LYS A 1 85 ? 0.472 -9.972 -10.616 1.00 97.50 85 LYS A O 1
ATOM 700 N N . VAL A 1 86 ? -0.043 -8.169 -11.863 1.00 95.62 86 VAL A N 1
ATOM 701 C CA . VAL A 1 86 ? -0.996 -7.563 -10.932 1.00 95.62 86 VAL A CA 1
ATOM 702 C C . VAL A 1 86 ? -2.296 -8.361 -10.992 1.00 95.62 86 VAL A C 1
ATOM 704 O O . VAL A 1 86 ? -2.923 -8.461 -12.045 1.00 95.62 86 VAL A O 1
ATOM 707 N N . LEU A 1 87 ? -2.683 -8.957 -9.863 1.00 93.31 87 LEU A N 1
ATOM 708 C CA . LEU A 1 87 ? -3.892 -9.785 -9.760 1.00 93.31 87 LEU A CA 1
ATOM 709 C C . LEU A 1 87 ? -5.115 -8.980 -9.316 1.00 93.31 87 LEU A C 1
ATOM 711 O O . LEU A 1 87 ? -6.224 -9.248 -9.762 1.00 93.31 87 LEU A O 1
ATOM 715 N N . HIS A 1 88 ? -4.904 -7.997 -8.440 1.00 88.94 88 HIS A N 1
ATOM 716 C CA . HIS A 1 88 ? -5.956 -7.171 -7.857 1.00 88.94 88 HIS A CA 1
ATOM 717 C C . HIS A 1 88 ? -5.445 -5.748 -7.653 1.00 88.94 88 HIS A C 1
ATOM 719 O O . HIS A 1 88 ? -4.268 -5.550 -7.342 1.00 88.94 88 HIS A O 1
ATOM 725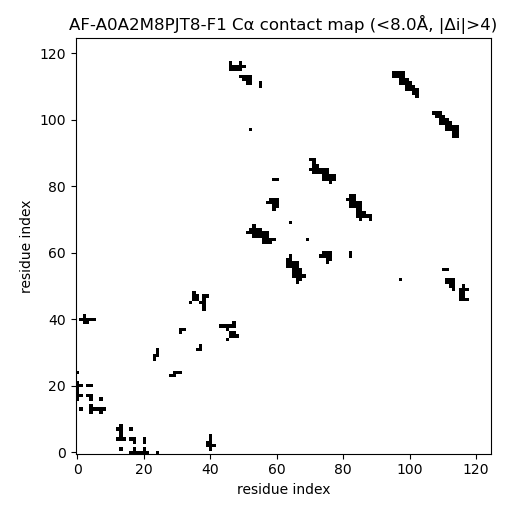 N N . ARG A 1 89 ? -6.354 -4.782 -7.780 1.00 88.38 89 ARG A N 1
ATOM 726 C CA . ARG A 1 89 ? -6.128 -3.369 -7.480 1.00 88.38 89 ARG A CA 1
ATOM 727 C C . ARG A 1 89 ? -7.089 -2.951 -6.373 1.00 88.38 89 ARG A C 1
ATOM 729 O O . ARG A 1 89 ? -8.274 -3.266 -6.438 1.00 88.38 89 ARG A O 1
ATOM 736 N N . PHE A 1 90 ? -6.560 -2.285 -5.352 1.00 88.00 90 PHE A N 1
ATOM 737 C CA . PHE A 1 90 ? -7.340 -1.754 -4.239 1.00 88.00 90 PHE A CA 1
ATOM 738 C C . PHE A 1 90 ? -7.324 -0.235 -4.312 1.00 88.00 90 PHE A C 1
ATOM 740 O O . PHE A 1 90 ? -6.257 0.363 -4.439 1.00 88.00 90 PHE A O 1
ATOM 747 N N . GLU A 1 91 ? -8.496 0.373 -4.192 1.00 89.56 91 GLU A N 1
ATOM 748 C CA . GLU A 1 91 ? -8.668 1.821 -4.208 1.00 89.56 91 GLU A CA 1
ATOM 749 C C . GLU A 1 91 ? -9.558 2.252 -3.055 1.00 89.56 91 GLU A C 1
ATOM 751 O O . GLU A 1 91 ? -10.491 1.544 -2.668 1.00 89.56 91 GLU A O 1
ATOM 756 N N . ARG A 1 92 ? -9.262 3.425 -2.500 1.00 87.88 92 ARG A N 1
ATOM 757 C CA . ARG A 1 92 ? -10.106 4.082 -1.505 1.00 87.88 92 ARG A CA 1
ATOM 758 C C . ARG A 1 92 ? -9.880 5.584 -1.539 1.00 87.88 92 ARG A C 1
ATOM 760 O O . ARG A 1 92 ? -8.758 6.037 -1.754 1.00 87.88 92 ARG A O 1
ATOM 767 N N . TYR A 1 93 ? -10.926 6.336 -1.229 1.00 89.12 93 TYR A N 1
ATOM 768 C CA . TYR A 1 93 ? -10.832 7.768 -0.970 1.00 89.12 93 TYR A CA 1
ATOM 769 C C . TYR A 1 93 ? -10.675 7.998 0.531 1.00 89.12 93 TYR A C 1
ATOM 771 O O . TYR A 1 93 ? -11.412 7.428 1.334 1.00 89.12 93 TYR A O 1
ATOM 779 N N . THR A 1 94 ? -9.688 8.799 0.921 1.00 87.12 94 THR A N 1
ATOM 780 C CA . THR A 1 94 ? -9.361 9.051 2.327 1.00 87.12 94 THR A CA 1
ATOM 781 C C . THR A 1 94 ? -8.712 10.422 2.490 1.00 87.12 94 THR A C 1
ATOM 783 O O . THR A 1 94 ? -8.054 10.913 1.576 1.00 87.12 94 THR A O 1
ATOM 786 N N . HIS A 1 95 ? -8.890 11.021 3.665 1.00 88.06 95 HIS A N 1
ATOM 787 C CA . HIS A 1 95 ? -8.205 12.241 4.085 1.00 88.06 95 HIS A CA 1
ATOM 788 C C . HIS A 1 95 ? -7.241 11.874 5.215 1.00 88.06 95 HIS A C 1
ATOM 790 O O . HIS A 1 95 ? -7.583 11.955 6.394 1.00 88.06 95 HIS A O 1
ATOM 796 N N . GLU A 1 96 ? -6.048 11.412 4.856 1.00 86.69 96 GLU A N 1
ATOM 797 C CA . GLU A 1 96 ? -5.017 11.001 5.810 1.00 86.69 96 GLU A CA 1
ATOM 798 C C . GLU A 1 96 ? -3.660 11.608 5.462 1.00 86.69 96 GLU A C 1
ATOM 800 O O . GLU A 1 96 ? -3.435 12.084 4.350 1.00 86.69 96 GLU A O 1
ATOM 805 N N . GLN A 1 97 ? -2.754 11.616 6.437 1.00 89.88 97 GLN A N 1
ATOM 806 C CA . GLN A 1 97 ? -1.416 12.158 6.242 1.00 89.88 97 GLN A CA 1
ATOM 807 C C . GLN A 1 97 ? -0.600 11.240 5.327 1.00 89.88 97 GLN A C 1
ATOM 809 O O . GLN A 1 97 ? -0.525 10.027 5.545 1.00 89.88 97 GLN A O 1
ATOM 814 N N . ILE A 1 98 ? 0.044 11.846 4.330 1.00 93.56 98 ILE A N 1
ATOM 815 C CA . ILE A 1 98 ? 1.024 11.180 3.476 1.00 93.56 98 ILE A CA 1
ATOM 816 C C . ILE A 1 98 ? 2.418 11.480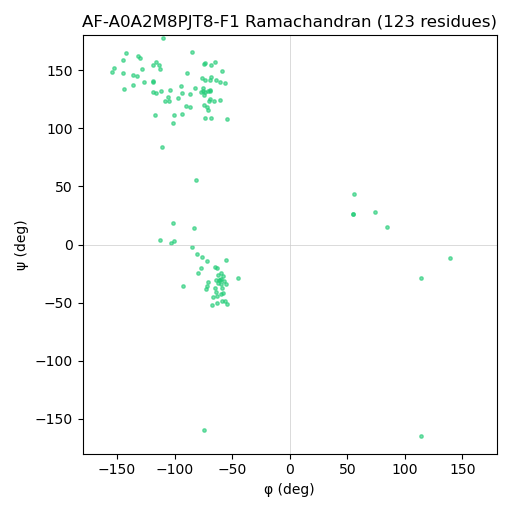 4.012 1.00 93.56 98 ILE A C 1
ATOM 818 O O . ILE A 1 98 ? 2.806 12.636 4.185 1.00 93.56 98 ILE A O 1
ATOM 822 N N . TYR A 1 99 ? 3.179 10.421 4.248 1.00 94.31 99 TYR A N 1
ATOM 823 C CA . TYR A 1 99 ? 4.569 10.491 4.662 1.00 94.31 99 TYR A CA 1
ATOM 824 C C . TYR A 1 99 ? 5.465 10.382 3.434 1.00 94.31 99 TYR A C 1
ATOM 826 O O . TYR A 1 99 ? 5.239 9.550 2.553 1.00 94.31 99 TYR A O 1
ATOM 834 N N . VAL A 1 100 ? 6.493 11.228 3.381 1.00 95.44 100 VAL A N 1
ATOM 835 C CA . VAL A 1 100 ? 7.438 11.290 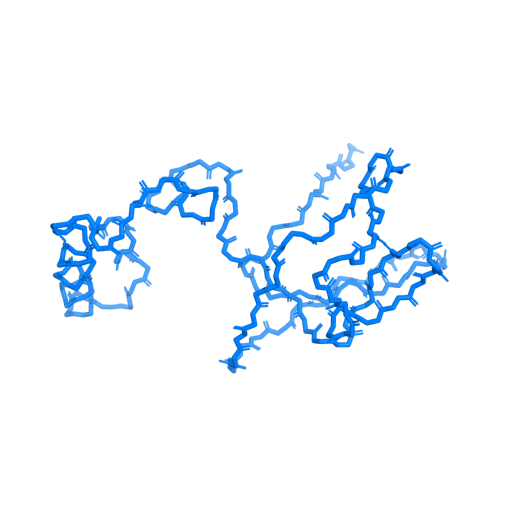2.263 1.00 95.44 100 VAL A CA 1
ATOM 836 C C . VAL A 1 100 ? 8.830 10.926 2.761 1.00 95.44 100 VAL A C 1
ATOM 838 O O . VAL A 1 100 ? 9.452 11.681 3.507 1.00 95.44 100 VAL A O 1
ATOM 841 N N . ILE A 1 101 ? 9.337 9.778 2.323 1.00 93.50 101 ILE A N 1
ATOM 842 C CA . ILE A 1 101 ? 10.688 9.305 2.622 1.00 93.50 101 ILE A CA 1
ATOM 843 C C . ILE A 1 101 ? 11.597 9.753 1.480 1.00 93.50 101 ILE A C 1
ATOM 845 O O . ILE A 1 101 ? 11.464 9.284 0.350 1.00 93.50 101 ILE A O 1
ATOM 849 N N . LYS A 1 102 ? 12.515 10.679 1.772 1.00 93.12 102 LYS A N 1
ATOM 850 C CA . LYS A 1 102 ? 13.477 11.219 0.801 1.00 93.12 102 LYS A CA 1
ATOM 851 C C . LYS A 1 102 ? 14.845 10.553 0.983 1.00 93.12 102 LYS A C 1
ATOM 853 O O . LYS A 1 102 ? 15.489 10.789 2.009 1.00 93.12 102 LYS A O 1
ATOM 858 N N . PRO A 1 103 ? 15.311 9.734 0.025 1.00 89.44 103 PRO A N 1
ATOM 859 C CA . PRO A 1 103 ? 16.660 9.182 0.061 1.00 89.44 103 PRO A CA 1
ATOM 860 C C . PRO A 1 103 ? 17.704 10.302 -0.038 1.00 89.44 103 PRO A C 1
ATOM 862 O O . PRO A 1 103 ? 17.533 11.252 -0.795 1.00 89.44 103 PRO A O 1
ATOM 865 N N . LYS A 1 104 ? 18.817 10.186 0.700 1.00 88.44 104 LYS A N 1
ATOM 866 C CA . LYS A 1 104 ? 19.960 11.113 0.556 1.00 88.44 104 LYS A CA 1
ATOM 867 C C . LYS A 1 104 ? 20.815 10.819 -0.682 1.00 88.44 104 LYS A C 1
ATOM 869 O O . LYS A 1 104 ? 21.593 11.665 -1.106 1.00 88.44 104 LYS A O 1
ATOM 874 N N . LYS A 1 105 ? 20.718 9.602 -1.224 1.00 87.88 105 LYS A N 1
ATOM 875 C CA . LYS A 1 105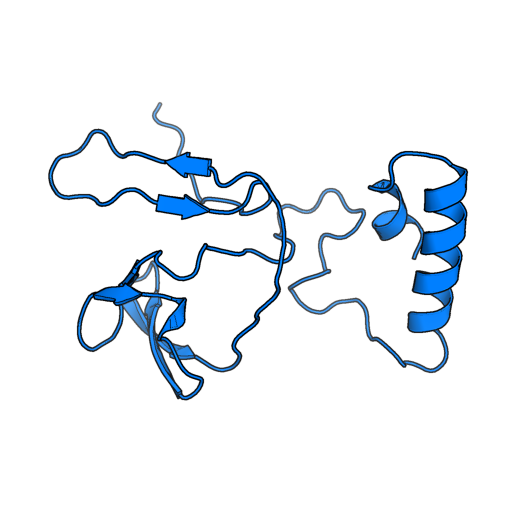 ? 21.506 9.153 -2.373 1.00 87.88 105 LYS A CA 1
ATOM 876 C C . LYS A 1 105 ? 20.938 9.754 -3.659 1.00 87.88 105 LYS A C 1
ATOM 878 O O . LYS A 1 105 ? 19.738 9.665 -3.899 1.00 87.88 105 LYS A O 1
ATOM 883 N N . LEU A 1 106 ? 21.815 10.329 -4.480 1.00 83.06 106 LEU A N 1
ATOM 884 C CA . LEU A 1 106 ? 21.452 10.908 -5.772 1.00 83.06 106 LEU A CA 1
ATOM 885 C C . LEU A 1 106 ? 20.848 9.841 -6.703 1.00 83.06 106 LEU A C 1
ATOM 887 O O . LEU A 1 106 ? 21.344 8.713 -6.748 1.00 83.06 106 LEU A O 1
ATOM 891 N N . GLY A 1 107 ? 19.800 10.213 -7.443 1.00 79.38 107 GLY A N 1
ATOM 892 C CA . GLY A 1 107 ? 19.140 9.345 -8.425 1.00 79.38 107 GLY A CA 1
ATOM 893 C C . GLY A 1 107 ? 18.078 8.399 -7.856 1.00 79.38 107 GLY A C 1
ATOM 894 O O . GLY A 1 107 ? 17.715 7.444 -8.533 1.00 79.38 107 GLY A O 1
ATOM 895 N N . TYR A 1 108 ? 17.605 8.628 -6.628 1.00 81.38 108 TYR A N 1
ATOM 896 C CA . TYR A 1 108 ? 16.484 7.885 -6.051 1.00 81.38 108 TYR A CA 1
ATOM 897 C C . TYR A 1 108 ? 15.308 8.816 -5.777 1.00 81.38 108 TYR A C 1
ATOM 899 O O . TYR A 1 108 ? 15.467 9.844 -5.113 1.00 81.38 108 TYR A O 1
ATOM 907 N N . ASP A 1 109 ? 14.128 8.410 -6.232 1.00 86.50 109 ASP A N 1
ATOM 908 C CA . ASP A 1 109 ? 12.903 9.171 -6.041 1.00 86.50 109 ASP A CA 1
ATOM 909 C C . ASP A 1 109 ? 12.379 9.089 -4.609 1.00 86.50 109 ASP A C 1
ATOM 911 O O . ASP A 1 109 ? 12.654 8.159 -3.842 1.00 86.50 109 ASP A O 1
ATOM 915 N N . ALA A 1 110 ? 11.607 10.107 -4.236 1.00 92.44 110 ALA A N 1
ATOM 916 C CA . ALA A 1 110 ? 10.931 10.132 -2.952 1.00 92.44 110 ALA A CA 1
ATOM 917 C C . ALA A 1 110 ? 9.810 9.084 -2.919 1.00 92.44 110 ALA A C 1
ATOM 919 O O . ALA A 1 110 ? 8.962 9.043 -3.810 1.00 92.44 110 ALA A O 1
ATOM 920 N N . LEU A 1 111 ? 9.769 8.294 -1.847 1.00 93.44 111 LEU A N 1
ATOM 921 C CA . LEU A 1 111 ? 8.703 7.330 -1.595 1.00 93.44 111 LEU A CA 1
ATOM 922 C C . LEU A 1 111 ? 7.591 8.000 -0.780 1.00 93.44 111 LEU A C 1
ATOM 924 O O . LEU A 1 111 ? 7.825 8.447 0.344 1.00 93.44 111 LEU A O 1
ATOM 928 N N . ARG A 1 112 ? 6.385 8.062 -1.344 1.00 95.06 112 ARG A N 1
ATOM 929 C CA . ARG A 1 112 ? 5.174 8.609 -0.721 1.00 95.06 112 ARG A CA 1
ATOM 930 C C . ARG A 1 112 ? 4.262 7.471 -0.296 1.00 95.06 112 ARG A C 1
ATOM 932 O O . ARG A 1 112 ? 3.871 6.644 -1.116 1.00 95.06 112 ARG A O 1
ATOM 939 N N . VAL A 1 113 ? 3.919 7.426 0.984 1.00 93.44 113 VAL A N 1
ATOM 940 C CA . VAL A 1 113 ? 3.124 6.337 1.560 1.00 93.44 113 VAL A CA 1
ATOM 941 C C . VAL A 1 113 ? 2.192 6.836 2.657 1.00 93.44 113 VAL A C 1
ATOM 943 O O . VAL A 1 113 ? 2.406 7.886 3.260 1.00 93.44 113 VAL A O 1
ATOM 946 N N . THR A 1 114 ? 1.149 6.062 2.930 1.00 91.12 114 THR A N 1
ATOM 947 C CA . THR A 1 114 ? 0.236 6.288 4.056 1.00 91.12 114 THR A CA 1
ATOM 948 C C . THR A 1 114 ? 0.905 5.918 5.383 1.00 91.12 114 THR A C 1
ATOM 950 O O . THR A 1 114 ? 1.800 5.076 5.392 1.00 91.12 114 THR A O 1
ATOM 953 N N . GLY A 1 115 ? 0.460 6.482 6.511 1.00 86.44 115 GLY A N 1
ATOM 954 C CA . GLY A 1 115 ? 1.108 6.268 7.822 1.00 86.44 115 GLY A CA 1
ATOM 955 C C . GLY A 1 115 ? 1.265 4.806 8.255 1.00 86.44 115 GLY A C 1
ATOM 956 O O . GLY A 1 115 ? 2.286 4.438 8.826 1.00 86.44 115 GLY A O 1
ATOM 957 N N . GLU A 1 116 ? 0.307 3.949 7.901 1.00 80.69 116 GLU A N 1
ATOM 958 C CA . GLU A 1 116 ? 0.330 2.520 8.250 1.00 80.69 116 GLU A CA 1
ATOM 959 C C . GLU A 1 116 ? 1.140 1.649 7.267 1.00 80.69 116 GLU A C 1
ATOM 961 O O . GLU A 1 116 ? 1.256 0.433 7.447 1.00 80.69 116 GLU A O 1
ATOM 966 N N . HIS A 1 117 ? 1.698 2.240 6.206 1.00 85.94 117 HIS A N 1
ATOM 967 C CA . HIS A 1 117 ? 2.445 1.509 5.187 1.00 85.94 117 HIS A CA 1
ATOM 968 C C . HIS A 1 117 ? 3.816 1.097 5.733 1.00 85.94 117 HIS A C 1
ATOM 970 O O . HIS A 1 117 ? 4.716 1.927 5.883 1.00 85.94 117 HIS A O 1
ATOM 976 N N . LYS A 1 118 ? 4.025 -0.198 5.996 1.00 83.44 118 LYS A N 1
ATOM 977 C CA . LYS A 1 118 ? 5.332 -0.658 6.493 1.00 83.44 118 LYS A CA 1
ATOM 978 C C . LYS A 1 118 ? 6.365 -0.656 5.373 1.00 83.44 118 LYS A C 1
ATOM 980 O O . LYS A 1 118 ? 6.172 -1.276 4.329 1.00 83.44 118 LYS A O 1
ATOM 985 N N . VAL A 1 119 ? 7.499 -0.022 5.641 1.00 86.75 119 VAL A N 1
ATOM 986 C CA . VAL A 1 119 ? 8.660 0.008 4.750 1.00 86.75 119 VAL A CA 1
ATOM 987 C C . VAL A 1 119 ? 9.722 -0.940 5.294 1.00 86.75 119 VAL A C 1
ATOM 989 O O . VAL A 1 119 ? 10.031 -0.926 6.485 1.00 86.75 119 VAL A O 1
ATOM 992 N N . TYR A 1 120 ? 10.281 -1.782 4.424 1.00 85.75 120 TYR A N 1
ATOM 993 C CA . TYR A 1 120 ? 11.403 -2.637 4.797 1.00 85.75 120 TYR A CA 1
ATOM 994 C C . TYR A 1 120 ? 12.663 -1.781 4.968 1.00 85.75 120 TYR A C 1
ATOM 996 O O . TYR A 1 120 ? 13.137 -1.175 4.008 1.00 85.75 120 TYR A O 1
ATOM 1004 N N . ALA A 1 121 ? 13.191 -1.735 6.188 1.00 85.31 121 ALA A N 1
ATOM 1005 C CA . ALA A 1 121 ? 14.396 -0.994 6.531 1.00 85.31 121 ALA A CA 1
ATOM 1006 C C . ALA A 1 121 ? 15.477 -1.951 7.042 1.00 85.31 121 ALA A C 1
ATOM 1008 O O . ALA A 1 121 ? 15.191 -2.885 7.791 1.00 85.31 121 ALA A O 1
ATOM 1009 N N . ILE A 1 122 ? 16.723 -1.687 6.653 1.00 86.38 122 ILE A N 1
ATOM 1010 C CA . ILE A 1 122 ? 17.909 -2.345 7.199 1.00 86.38 122 ILE A CA 1
ATOM 1011 C C . ILE A 1 122 ? 18.584 -1.326 8.109 1.00 86.38 122 ILE A C 1
ATOM 1013 O O . ILE A 1 122 ? 18.829 -0.190 7.699 1.00 86.38 122 ILE A O 1
ATOM 1017 N N . ARG A 1 123 ? 18.848 -1.715 9.355 1.00 86.62 123 ARG A N 1
ATOM 1018 C CA . ARG A 1 123 ? 19.596 -0.879 10.290 1.00 86.62 123 ARG A CA 1
ATOM 1019 C C . ARG A 1 123 ? 21.051 -0.826 9.823 1.00 86.62 123 ARG A C 1
ATOM 1021 O O . ARG A 1 123 ? 21.661 -1.874 9.650 1.00 86.62 123 ARG A O 1
ATOM 1028 N N . ALA A 1 124 ? 21.569 0.380 9.602 1.00 79.88 124 ALA A N 1
ATOM 1029 C CA . ALA A 1 124 ? 23.006 0.575 9.474 1.00 79.88 124 ALA A CA 1
ATOM 1030 C C . ALA A 1 124 ? 23.628 0.346 10.858 1.00 79.88 124 ALA A C 1
ATOM 1032 O O . ALA A 1 124 ? 23.148 0.925 11.840 1.00 79.88 124 ALA A O 1
ATOM 1033 N N . GLU A 1 125 ? 24.600 -0.557 10.927 1.00 69.44 125 GLU A N 1
ATOM 1034 C CA . GLU A 1 125 ? 25.460 -0.729 12.102 1.00 69.44 125 GLU A CA 1
ATOM 1035 C C . GLU A 1 125 ? 26.395 0.471 12.269 1.00 69.44 125 GLU A C 1
ATOM 1037 O O . GLU A 1 125 ? 26.849 1.018 11.234 1.00 69.44 125 GLU A O 1
#

Secondary structure (DSSP, 8-state):
-HHHHTTSSSHHHHHHHHHHHHHHHGGGSS-TTSTTTTTTTS--S--S-----TT-EEEETTEEEEGGG--TT-EEE-TTS-EEE-----------PEEEE--SSTT-PPEEEETT-PPP-----

Sequence (125 aa):
ARGIAEVEKNQKLRKEWSERFRWLLDDFKFVPGGRILTAAGTNQSLTYYNCMPPEQEVLTAEGYRPIGDIHVGDYVVTHRNRLRKVLHRFERYTHEQIYVIKPKKLGYDALRVTGEHKVYAIRAE